Protein AF-A0A7S1J2C2-F1 (afdb_monomer)

Secondary structure (DSSP, 8-state):
-GGGGG-HHHHHHH---BTTB---EEEEEEETTEEEEEETTTTEEEEEEPPP-PPPP----EESSSSSPPPGGGHHHHHHHHHHHHHH-TTEEEEEPTT---TT-SEEEEEEEEPP-TT--TT------EEEEEEETTTTEEEEEEE----

Mean predicted aligned error: 10.18 Å

Sequence (151 aa):
GEWVNVHPEFTRLFGAVSSKNNIQFAEVWSASNYKQLRLIGRGHDIHHWQPDTRTPPVLYTRSLFGSIIPRDGEKWIQSHLEPYMKKFFSGVELFLPDGVDFTGSPAAILHGQMQNSKNAPANAIPSSKMLEVVVFRQPPAVHAFNVVEYG

Nearest PDB structures (foldseek):
  8a61-assembly1_Q  TM=4.565E-01  e=8.502E-01  Saccharomyces cerevisiae
  7ff7-assembly1_B  TM=2.977E-01  e=1.488E+00  Escherichia coli
  8qc8-assembly2_D  TM=5.714E-01  e=9.978E+00  Paenarthrobacter ureafaciens

Structure (mmCIF, N/CA/C/O backbone):
data_AF-A0A7S1J2C2-F1
#
_entry.id   AF-A0A7S1J2C2-F1
#
loop_
_atom_site.group_PDB
_atom_site.id
_atom_site.type_symbol
_atom_site.label_atom_id
_atom_site.label_alt_id
_atom_site.label_comp_id
_atom_site.label_asym_id
_atom_site.label_entity_id
_atom_site.label_seq_id
_atom_site.pdbx_PDB_ins_code
_atom_site.Cartn_x
_atom_site.Cartn_y
_atom_site.Cartn_z
_atom_site.occupancy
_atom_site.B_iso_or_equiv
_atom_site.auth_seq_id
_atom_site.auth_comp_id
_atom_site.auth_asym_id
_atom_site.auth_atom_id
_atom_site.pdbx_PDB_model_num
ATOM 1 N N . GLY A 1 1 ? 22.431 2.189 -23.776 1.00 72.75 1 GLY A N 1
ATOM 2 C CA . GLY A 1 1 ? 23.851 2.108 -23.369 1.00 72.75 1 GLY A CA 1
ATOM 3 C C . GLY A 1 1 ? 24.058 0.866 -22.527 1.00 72.75 1 GLY A C 1
ATOM 4 O O . GLY A 1 1 ? 23.063 0.243 -22.188 1.00 72.75 1 GLY A O 1
ATOM 5 N N . GLU A 1 2 ? 25.296 0.509 -22.180 1.00 83.44 2 GLU A N 1
ATOM 6 C CA . GLU A 1 2 ? 25.617 -0.759 -21.486 1.00 83.44 2 GLU A CA 1
ATOM 7 C C . GLU A 1 2 ? 24.960 -0.925 -20.105 1.00 83.44 2 GLU A C 1
ATOM 9 O O . GLU A 1 2 ? 24.866 -2.041 -19.611 1.00 83.44 2 GLU A O 1
ATOM 14 N N . TRP A 1 3 ? 24.428 0.147 -19.507 1.00 83.44 3 TRP A N 1
ATOM 15 C CA . TRP A 1 3 ? 23.674 0.084 -18.250 1.00 83.44 3 TRP A CA 1
ATOM 16 C C . TRP A 1 3 ? 22.503 -0.910 -18.292 1.00 83.44 3 TRP A C 1
ATOM 18 O O . TRP A 1 3 ? 22.206 -1.518 -17.274 1.00 83.44 3 TRP A O 1
ATOM 28 N N . VAL A 1 4 ? 21.876 -1.146 -19.454 1.00 85.62 4 VAL A N 1
ATOM 29 C CA . VAL A 1 4 ? 20.787 -2.138 -19.580 1.00 85.62 4 VAL A CA 1
ATOM 30 C C . VAL A 1 4 ? 21.264 -3.574 -19.342 1.00 85.62 4 VAL A C 1
ATOM 32 O O . VAL A 1 4 ? 20.452 -4.460 -19.106 1.00 85.62 4 VAL A O 1
ATOM 35 N N . ASN A 1 5 ? 22.577 -3.823 -19.372 1.00 89.69 5 ASN A N 1
ATOM 36 C CA . ASN A 1 5 ? 23.134 -5.156 -19.166 1.00 89.69 5 ASN A CA 1
ATOM 37 C C . ASN A 1 5 ? 23.009 -5.644 -17.719 1.00 89.69 5 ASN A C 1
ATOM 39 O O . ASN A 1 5 ? 23.114 -6.845 -17.486 1.00 89.69 5 ASN A O 1
ATOM 43 N N . VAL A 1 6 ? 22.755 -4.745 -16.759 1.00 89.94 6 VAL A N 1
ATOM 44 C CA . VAL A 1 6 ? 22.481 -5.130 -15.363 1.00 89.94 6 VAL A CA 1
ATOM 45 C C . VAL A 1 6 ? 21.075 -5.716 -15.183 1.00 89.94 6 VAL A C 1
ATOM 47 O O . VAL A 1 6 ? 20.781 -6.270 -14.130 1.00 89.94 6 VAL A O 1
ATOM 50 N N . HIS A 1 7 ? 20.224 -5.615 -16.211 1.00 88.06 7 HIS A N 1
ATOM 51 C CA . HIS A 1 7 ? 18.856 -6.122 -16.240 1.00 88.06 7 HIS A CA 1
ATOM 52 C C . HIS A 1 7 ? 18.815 -7.481 -16.968 1.00 88.06 7 HIS A C 1
ATOM 54 O O . HIS A 1 7 ? 18.830 -7.521 -18.207 1.00 88.06 7 HIS A O 1
ATOM 60 N N . PRO A 1 8 ? 18.800 -8.621 -16.250 1.00 90.62 8 PRO A N 1
ATOM 61 C CA . PRO A 1 8 ? 18.865 -9.950 -16.866 1.00 90.62 8 PRO A CA 1
ATOM 62 C C . PRO A 1 8 ? 17.680 -10.229 -17.801 1.00 90.62 8 PRO A C 1
ATOM 64 O O . PRO A 1 8 ? 17.827 -10.887 -18.828 1.00 90.62 8 PRO A O 1
ATOM 67 N N . GLU A 1 9 ? 16.505 -9.687 -17.495 1.00 89.44 9 GLU A N 1
ATOM 68 C CA . GLU A 1 9 ? 15.316 -9.752 -18.340 1.00 89.44 9 GLU A CA 1
ATOM 69 C C . GLU A 1 9 ? 15.519 -9.066 -19.694 1.00 89.44 9 GLU A C 1
ATOM 71 O O . GLU A 1 9 ? 15.109 -9.610 -20.723 1.00 89.44 9 GLU A O 1
ATOM 76 N N . PHE A 1 10 ? 16.202 -7.919 -19.710 1.00 90.69 10 PHE A N 1
ATOM 77 C CA . PHE A 1 10 ? 16.516 -7.201 -20.937 1.00 90.69 10 PHE A CA 1
ATOM 78 C C . PHE A 1 10 ? 17.513 -8.001 -21.775 1.00 90.69 10 PHE A C 1
ATOM 80 O O . PHE A 1 10 ? 17.270 -8.252 -22.956 1.00 90.69 10 PHE A O 1
ATOM 87 N N . THR A 1 11 ? 18.624 -8.435 -21.169 1.00 92.25 11 THR A N 1
ATOM 88 C CA . THR A 1 11 ? 19.687 -9.147 -21.898 1.00 92.25 11 THR A CA 1
ATOM 89 C C . THR A 1 11 ? 19.206 -10.487 -22.444 1.00 92.25 11 THR A C 1
ATOM 91 O O . THR A 1 11 ? 19.598 -10.867 -23.545 1.00 92.25 11 THR A O 1
ATOM 94 N N . ARG A 1 12 ? 18.291 -11.163 -21.740 1.00 91.75 12 ARG A N 1
ATOM 95 C CA . ARG A 1 12 ? 17.638 -12.386 -22.220 1.00 91.75 12 ARG A CA 1
ATOM 96 C C . ARG A 1 12 ? 16.798 -12.162 -23.481 1.00 91.75 12 ARG A C 1
ATOM 98 O O . ARG A 1 12 ? 16.763 -13.041 -24.334 1.00 91.75 12 ARG A O 1
ATOM 105 N N . LEU A 1 13 ? 16.103 -11.028 -23.593 1.00 90.00 13 LEU A N 1
ATOM 106 C CA . LEU A 1 13 ? 15.194 -10.746 -24.714 1.00 90.00 13 LEU A CA 1
ATOM 107 C C . LEU A 1 13 ? 15.899 -10.100 -25.910 1.00 90.00 13 LEU A C 1
ATOM 109 O O . LEU A 1 13 ? 15.607 -10.434 -27.056 1.00 90.00 13 LEU A O 1
ATOM 113 N N . PHE A 1 14 ? 16.821 -9.172 -25.654 1.00 89.56 14 PHE A N 1
ATOM 114 C CA . PHE A 1 14 ? 17.412 -8.322 -26.693 1.00 89.56 14 PHE A CA 1
ATOM 115 C C . PHE A 1 14 ? 18.916 -8.543 -26.897 1.00 89.56 14 PHE A C 1
ATOM 117 O O . PHE A 1 14 ? 19.494 -7.998 -27.841 1.00 89.56 14 PHE A O 1
ATOM 124 N N . GLY A 1 15 ? 19.544 -9.366 -26.055 1.00 90.31 15 GLY A N 1
ATOM 125 C CA . GLY A 1 15 ? 20.989 -9.555 -26.013 1.00 90.31 15 GLY A CA 1
ATOM 126 C C . GLY A 1 15 ? 21.699 -8.453 -25.226 1.00 90.31 15 GLY A C 1
ATOM 127 O O . GLY A 1 15 ? 21.171 -7.361 -25.014 1.00 90.31 15 GLY A O 1
ATOM 128 N N . ALA A 1 16 ? 22.924 -8.743 -24.791 1.00 91.62 16 ALA A N 1
ATOM 129 C CA . ALA A 1 16 ? 23.764 -7.749 -24.135 1.00 91.62 16 ALA A CA 1
ATOM 130 C C . ALA A 1 16 ? 24.168 -6.648 -25.126 1.00 91.62 16 ALA A C 1
ATOM 132 O O . ALA A 1 16 ? 24.612 -6.927 -26.247 1.00 91.62 16 ALA A O 1
ATOM 133 N N . VAL A 1 17 ? 24.028 -5.397 -24.696 1.00 90.69 17 VAL A N 1
ATOM 134 C CA . VAL A 1 17 ? 24.520 -4.233 -25.430 1.00 90.69 17 VAL A CA 1
ATOM 135 C C . VAL A 1 17 ? 26.038 -4.187 -25.308 1.00 90.69 17 VAL A C 1
ATOM 137 O O . VAL A 1 17 ? 26.581 -4.297 -24.214 1.00 90.69 17 VAL A O 1
ATOM 140 N N . SER A 1 18 ? 26.726 -4.033 -26.431 1.00 89.75 18 SER A N 1
ATOM 141 C CA . SER A 1 18 ? 28.185 -3.907 -26.492 1.00 89.75 18 SER A CA 1
ATOM 142 C C . SER A 1 18 ? 28.579 -3.054 -27.690 1.00 89.75 18 SER A C 1
ATOM 144 O O . SER A 1 18 ? 27.752 -2.789 -28.560 1.00 89.75 18 SER A O 1
ATOM 146 N N . SER A 1 19 ? 29.864 -2.721 -27.817 1.00 86.25 19 SER A N 1
ATOM 147 C CA . SER A 1 19 ? 30.397 -2.028 -29.000 1.00 86.25 19 SER A CA 1
ATOM 148 C C . SER A 1 19 ? 30.040 -2.696 -30.339 1.00 86.25 19 SER A C 1
ATOM 150 O O . SER A 1 19 ? 29.961 -2.012 -31.357 1.00 86.25 19 SER A O 1
ATOM 152 N N . LYS A 1 20 ? 29.788 -4.014 -30.343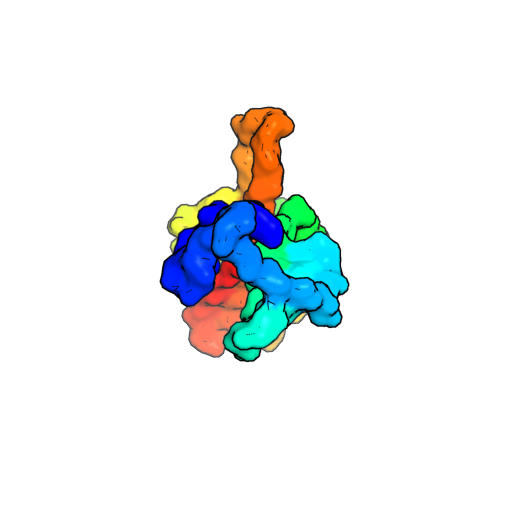 1.00 85.88 20 LYS A N 1
ATOM 153 C CA . LYS A 1 20 ? 29.398 -4.801 -31.526 1.00 85.88 20 LYS A CA 1
ATOM 154 C C . LYS A 1 20 ? 27.890 -5.036 -31.654 1.00 85.88 20 LYS A C 1
ATOM 156 O O . LYS A 1 20 ? 27.434 -5.415 -32.727 1.00 85.88 20 LYS A O 1
ATOM 161 N N . ASN A 1 21 ? 27.122 -4.837 -30.584 1.00 84.00 21 ASN A N 1
ATOM 162 C CA . ASN A 1 21 ? 25.674 -5.037 -30.555 1.00 84.00 21 ASN A CA 1
ATOM 163 C C . ASN A 1 21 ? 25.010 -3.824 -29.903 1.00 84.00 21 ASN A C 1
ATOM 165 O O . ASN A 1 21 ? 24.827 -3.779 -28.687 1.00 84.00 21 ASN A O 1
ATOM 169 N N . ASN A 1 22 ? 24.679 -2.827 -30.720 1.00 86.62 22 ASN A N 1
ATOM 170 C CA . ASN A 1 22 ? 24.055 -1.595 -30.258 1.00 86.62 22 ASN A CA 1
ATOM 171 C C . ASN A 1 22 ? 22.548 -1.626 -30.505 1.00 86.62 22 ASN A C 1
ATOM 173 O O . ASN A 1 22 ? 22.083 -2.006 -31.578 1.00 86.62 22 ASN A O 1
ATOM 177 N N . ILE A 1 23 ? 21.788 -1.168 -29.514 1.00 87.81 23 ILE A N 1
ATOM 178 C CA . ILE A 1 23 ? 20.344 -0.975 -29.622 1.00 87.81 23 ILE A CA 1
ATOM 179 C C . ILE A 1 23 ? 20.078 0.525 -29.603 1.00 87.81 23 ILE A C 1
ATOM 181 O O . ILE A 1 23 ? 20.413 1.216 -28.637 1.00 87.81 23 ILE A O 1
ATOM 185 N N . GLN A 1 24 ? 19.490 1.022 -30.687 1.00 89.88 24 GLN A N 1
ATOM 186 C CA . GLN A 1 24 ? 19.026 2.400 -30.777 1.00 89.88 24 GLN A CA 1
ATOM 187 C C . GLN A 1 24 ? 17.693 2.548 -30.046 1.00 89.88 24 GLN A C 1
ATOM 189 O O . GLN A 1 24 ? 16.829 1.671 -30.112 1.00 89.88 24 GLN A O 1
ATOM 194 N N . PHE A 1 25 ? 17.520 3.673 -29.364 1.00 91.38 25 PHE A N 1
ATOM 195 C CA . PHE A 1 25 ? 16.293 3.984 -28.650 1.00 91.38 25 PHE A CA 1
ATOM 196 C C . PHE A 1 25 ? 15.962 5.472 -28.768 1.00 91.38 25 PHE A C 1
ATOM 198 O O . PHE A 1 25 ? 16.851 6.290 -29.000 1.00 91.38 25 PHE A O 1
ATOM 205 N N . ALA A 1 26 ? 14.690 5.806 -28.581 1.00 92.00 26 ALA A N 1
ATOM 206 C CA . ALA A 1 26 ? 14.225 7.170 -28.370 1.00 92.00 26 ALA A CA 1
ATOM 207 C C . ALA A 1 26 ? 13.534 7.261 -27.007 1.00 92.00 26 ALA A C 1
ATOM 209 O O . ALA A 1 26 ? 12.786 6.358 -26.632 1.00 92.00 26 ALA A O 1
ATOM 210 N N . GLU A 1 27 ? 13.784 8.335 -26.263 1.00 92.62 27 GLU A N 1
ATOM 211 C CA . GLU A 1 27 ? 12.998 8.635 -25.067 1.00 92.62 27 GLU A CA 1
ATOM 212 C C . GLU A 1 27 ? 11.614 9.125 -25.505 1.00 92.62 27 GLU A C 1
ATOM 214 O O . GLU A 1 27 ? 11.504 10.060 -26.295 1.00 92.62 27 GLU A O 1
ATOM 219 N N . VAL A 1 28 ? 10.567 8.441 -25.046 1.00 93.88 28 VAL A N 1
ATOM 220 C CA . VAL A 1 28 ? 9.169 8.783 -25.347 1.00 93.88 28 VAL A CA 1
ATOM 221 C C . VAL A 1 28 ? 8.605 9.672 -24.248 1.00 93.88 28 VAL A C 1
ATOM 223 O O . VAL A 1 28 ? 7.900 10.636 -24.529 1.00 93.88 28 VAL A O 1
ATOM 226 N N . TRP A 1 29 ? 8.931 9.344 -22.997 1.00 92.31 29 TRP A N 1
ATOM 227 C CA . TRP A 1 29 ? 8.486 10.074 -21.820 1.00 92.31 29 TRP A CA 1
ATOM 228 C C . TRP A 1 29 ? 9.470 9.869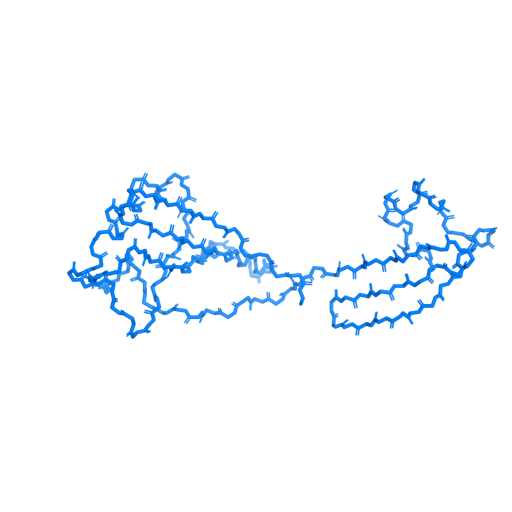 -20.666 1.00 92.31 29 TRP A C 1
ATOM 230 O O . TRP A 1 29 ? 10.010 8.776 -20.483 1.00 92.31 29 TRP A O 1
ATOM 240 N N . SER A 1 30 ? 9.682 10.910 -19.869 1.00 90.94 30 SER A N 1
ATOM 241 C CA . SER A 1 30 ? 10.392 10.854 -18.598 1.00 90.94 30 SER A CA 1
ATOM 242 C C . SER A 1 30 ? 9.650 11.611 -17.494 1.00 90.94 30 SER A C 1
ATOM 244 O O . SER A 1 30 ? 8.986 12.622 -17.725 1.00 90.94 30 SER A O 1
ATOM 246 N N . ALA A 1 31 ? 9.777 11.091 -16.276 1.00 85.81 31 ALA A N 1
ATOM 247 C CA . ALA A 1 31 ? 9.421 11.729 -15.014 1.00 85.81 31 ALA A CA 1
ATOM 248 C C . ALA A 1 31 ? 10.542 11.462 -13.991 1.00 85.81 31 ALA A C 1
ATOM 250 O O . ALA A 1 31 ? 11.518 10.780 -14.307 1.00 85.81 31 ALA A O 1
ATOM 251 N N . SER A 1 32 ? 10.418 11.979 -12.764 1.00 82.31 32 SER A N 1
ATOM 252 C CA . SER A 1 32 ? 11.485 11.928 -11.749 1.00 82.31 32 SER A CA 1
ATOM 253 C C . SER A 1 32 ? 12.033 10.517 -11.491 1.00 82.31 32 SER A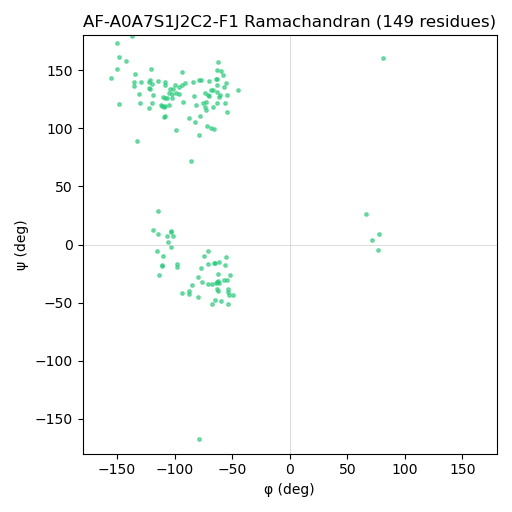 C 1
ATOM 255 O O . SER A 1 32 ? 13.246 10.349 -11.447 1.00 82.31 32 SER A O 1
ATOM 257 N N . ASN A 1 33 ? 11.154 9.511 -11.394 1.00 84.25 33 ASN A N 1
ATOM 258 C CA . ASN A 1 33 ? 11.512 8.108 -11.133 1.00 84.25 33 ASN A CA 1
ATOM 259 C C . ASN A 1 33 ? 11.087 7.156 -12.268 1.00 84.25 33 ASN A C 1
ATOM 261 O O . ASN A 1 33 ? 11.115 5.940 -12.102 1.00 84.25 33 ASN A O 1
ATOM 265 N N . TYR A 1 34 ? 10.690 7.681 -13.429 1.00 88.38 34 TYR A N 1
ATOM 266 C CA . TYR A 1 34 ? 10.158 6.877 -14.531 1.00 88.38 34 TYR A CA 1
ATOM 267 C C . TYR A 1 34 ? 10.750 7.281 -15.873 1.00 88.38 34 TYR A C 1
ATOM 269 O O . TYR A 1 34 ? 10.891 8.466 -16.177 1.00 88.38 34 TYR A O 1
ATOM 277 N N . LYS A 1 35 ? 11.048 6.286 -16.711 1.00 90.38 35 LYS A N 1
ATOM 278 C CA . LYS A 1 35 ? 11.401 6.487 -18.116 1.00 90.38 35 LYS A CA 1
ATOM 279 C C . LYS A 1 35 ? 10.684 5.492 -19.014 1.00 90.38 35 LYS A C 1
ATOM 281 O O . LYS A 1 35 ? 10.693 4.288 -18.752 1.00 90.38 35 LYS A O 1
ATOM 286 N N . GLN A 1 36 ? 10.167 6.002 -20.123 1.00 93.88 36 GLN A N 1
ATOM 287 C CA . GLN A 1 36 ? 9.683 5.228 -21.253 1.00 93.88 36 GLN A CA 1
ATOM 288 C C . GLN A 1 36 ? 10.640 5.386 -22.434 1.00 93.88 36 GLN A C 1
ATOM 290 O O . GLN A 1 36 ? 10.836 6.490 -22.948 1.00 93.88 36 GLN A O 1
ATOM 295 N N . LEU A 1 37 ? 11.218 4.277 -22.891 1.00 92.50 37 LEU A N 1
ATOM 296 C CA . LEU A 1 37 ? 12.144 4.246 -24.022 1.00 92.50 37 LEU A CA 1
ATOM 297 C C . LEU A 1 37 ? 11.577 3.367 -25.137 1.00 92.50 37 LEU A C 1
ATOM 299 O O . LEU A 1 37 ? 11.258 2.209 -24.895 1.00 9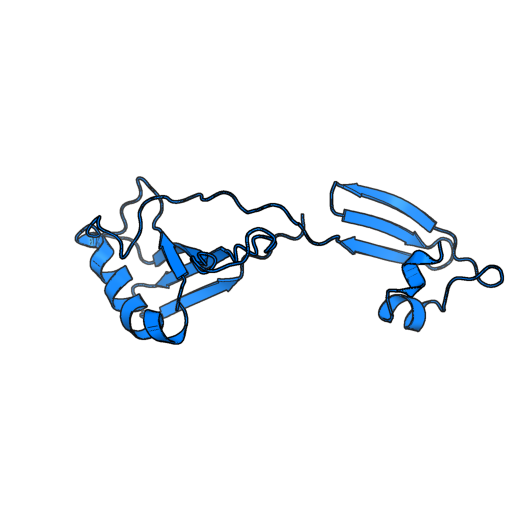2.50 37 LEU A O 1
ATOM 303 N N . ARG A 1 38 ? 11.513 3.870 -26.369 1.00 93.81 38 ARG A N 1
ATOM 304 C CA . ARG A 1 38 ? 11.145 3.078 -27.548 1.00 93.81 38 ARG A CA 1
ATOM 305 C C . ARG A 1 38 ? 12.382 2.516 -28.220 1.00 93.81 38 ARG A C 1
ATOM 307 O O . ARG A 1 38 ? 13.241 3.282 -28.651 1.00 93.81 38 ARG A O 1
ATOM 314 N N . LEU A 1 39 ? 12.454 1.196 -28.369 1.00 92.88 39 LEU A N 1
ATOM 315 C CA . LEU A 1 39 ? 13.518 0.530 -29.114 1.00 92.88 39 LEU A CA 1
ATOM 316 C C . LEU A 1 39 ? 13.269 0.647 -30.623 1.00 92.88 39 LEU A C 1
ATOM 318 O O . LEU A 1 39 ? 12.353 0.030 -31.181 1.00 92.88 39 LEU A O 1
ATOM 322 N N . ILE A 1 40 ? 14.106 1.432 -31.299 1.00 90.81 40 ILE A N 1
ATOM 323 C CA . ILE A 1 40 ? 13.957 1.722 -32.727 1.00 90.81 40 ILE A CA 1
ATOM 324 C C . ILE A 1 40 ? 14.221 0.456 -33.545 1.00 90.81 40 ILE A C 1
ATOM 326 O O . ILE A 1 40 ? 15.179 -0.276 -33.305 1.00 90.81 40 ILE A O 1
ATOM 330 N N . GLY A 1 41 ? 13.331 0.173 -34.499 1.00 89.50 41 GLY A N 1
ATOM 331 C CA . GLY A 1 41 ? 13.417 -1.016 -35.353 1.00 89.50 41 GLY A CA 1
ATOM 332 C C . GLY A 1 41 ? 13.113 -2.340 -34.642 1.00 89.50 41 GLY A C 1
ATOM 333 O O . GLY A 1 41 ? 13.223 -3.393 -35.263 1.00 89.50 41 GLY A O 1
ATOM 334 N N . ARG A 1 42 ? 12.729 -2.313 -33.357 1.00 86.00 42 ARG A N 1
ATOM 335 C CA . ARG A 1 42 ? 12.356 -3.513 -32.589 1.00 86.00 42 ARG A CA 1
ATOM 336 C C . ARG A 1 42 ? 10.873 -3.570 -32.244 1.00 86.00 42 ARG A C 1
ATOM 338 O O . ARG A 1 42 ? 10.403 -4.649 -31.914 1.00 86.00 42 ARG A O 1
ATOM 345 N N . GLY A 1 43 ? 10.145 -2.453 -32.298 1.00 88.44 43 GLY A N 1
ATOM 346 C CA . GLY A 1 43 ? 8.711 -2.420 -31.979 1.00 88.44 43 GLY A CA 1
ATOM 347 C C . GLY A 1 43 ? 8.396 -2.719 -30.509 1.00 88.44 43 GLY A C 1
ATOM 348 O O . GLY A 1 43 ? 7.318 -3.218 -30.212 1.00 88.44 43 GLY A O 1
ATOM 349 N N . HIS A 1 44 ? 9.344 -2.454 -29.605 1.00 90.88 44 HIS A N 1
ATOM 350 C CA . HIS A 1 44 ? 9.190 -2.651 -28.165 1.00 90.88 44 HIS A CA 1
ATOM 351 C C . HIS A 1 44 ? 9.399 -1.327 -27.435 1.00 90.88 44 HIS A C 1
ATOM 353 O O . HIS A 1 44 ? 10.317 -0.576 -27.774 1.00 90.88 44 HIS A O 1
ATOM 359 N N . ASP A 1 45 ? 8.600 -1.099 -26.397 1.00 93.12 45 ASP A N 1
ATOM 360 C CA . ASP A 1 45 ? 8.786 -0.006 -25.450 1.00 93.12 45 ASP A CA 1
ATOM 361 C C . ASP A 1 45 ? 9.260 -0.580 -24.105 1.00 93.12 45 ASP A C 1
ATOM 363 O O . ASP A 1 45 ? 8.812 -1.638 -23.662 1.00 93.12 45 ASP A O 1
ATOM 367 N N . ILE A 1 46 ? 10.195 0.114 -23.461 1.00 90.56 46 ILE A N 1
ATOM 368 C CA . ILE A 1 46 ? 10.765 -0.231 -22.159 1.00 90.56 46 ILE A CA 1
ATOM 369 C C . ILE A 1 46 ? 10.279 0.779 -21.150 1.00 90.56 46 ILE A C 1
ATOM 371 O O . ILE A 1 46 ? 10.444 1.983 -21.334 1.00 90.56 46 ILE A O 1
ATOM 375 N N . HIS A 1 47 ? 9.711 0.258 -20.075 1.00 91.44 47 HIS A N 1
ATOM 376 C CA . HIS A 1 47 ? 9.231 1.029 -18.947 1.00 91.44 47 HIS A CA 1
ATOM 377 C C . HIS A 1 47 ? 10.185 0.756 -17.791 1.00 91.44 47 HIS A C 1
ATOM 379 O O . HIS A 1 47 ? 10.233 -0.357 -17.272 1.00 91.44 47 HIS A O 1
ATOM 385 N N . HIS A 1 48 ? 10.980 1.757 -17.431 1.00 84.94 48 HIS A N 1
ATOM 386 C CA . HIS A 1 48 ? 11.942 1.662 -16.345 1.00 84.94 48 HIS A CA 1
ATOM 387 C C . HIS A 1 48 ? 11.499 2.553 -15.190 1.00 84.94 48 HIS A C 1
ATOM 389 O O . HIS A 1 48 ? 11.382 3.768 -15.350 1.00 84.94 48 HIS A O 1
ATOM 395 N N . TRP A 1 49 ? 11.282 1.928 -14.038 1.00 86.75 49 TRP A N 1
ATOM 396 C CA . TRP A 1 49 ? 10.958 2.590 -12.783 1.00 86.75 49 TRP A CA 1
ATOM 397 C C . TRP A 1 49 ? 12.172 2.526 -11.868 1.00 86.75 49 TRP A C 1
ATOM 399 O O . TRP A 1 49 ? 12.710 1.447 -11.613 1.00 86.75 49 TRP A O 1
ATOM 409 N N . GLN A 1 50 ? 12.608 3.679 -11.382 1.00 81.06 50 GLN A N 1
ATOM 410 C CA . GLN A 1 50 ? 13.572 3.748 -10.297 1.00 81.06 50 GLN A CA 1
ATOM 411 C C . GLN A 1 50 ? 12.818 3.617 -8.971 1.00 81.06 50 GLN A C 1
ATOM 413 O O . GLN A 1 50 ? 11.734 4.184 -8.844 1.00 81.06 50 GLN A O 1
ATOM 418 N N . PRO A 1 51 ? 13.356 2.876 -7.986 1.00 73.75 51 PRO A N 1
ATOM 419 C CA . PRO A 1 51 ? 12.752 2.822 -6.664 1.00 73.75 51 PRO A CA 1
ATOM 420 C C . PRO A 1 51 ? 12.580 4.230 -6.098 1.00 73.75 51 PRO A C 1
ATOM 422 O O . PRO A 1 51 ? 13.542 5.003 -6.063 1.00 73.75 51 PRO A O 1
ATOM 425 N N . ASP A 1 52 ? 11.372 4.550 -5.640 1.00 71.56 52 ASP A N 1
ATOM 426 C CA . ASP A 1 52 ? 11.154 5.791 -4.920 1.00 71.56 52 ASP A CA 1
ATOM 427 C C . ASP A 1 52 ? 11.837 5.708 -3.551 1.00 71.56 52 ASP A C 1
ATOM 429 O O . ASP A 1 52 ? 11.665 4.747 -2.799 1.00 71.56 52 ASP A O 1
ATOM 433 N N . THR A 1 53 ? 12.659 6.707 -3.251 1.00 70.69 53 THR A N 1
ATOM 434 C CA . THR A 1 53 ? 13.393 6.810 -1.982 1.00 70.69 53 THR A CA 1
ATOM 435 C C . THR A 1 53 ? 12.771 7.830 -1.035 1.00 70.69 53 THR A C 1
ATOM 437 O O . THR A 1 53 ? 13.250 7.995 0.089 1.00 70.69 53 THR A O 1
ATOM 440 N N . ARG A 1 54 ? 11.706 8.521 -1.464 1.00 72.31 54 ARG A N 1
ATOM 441 C CA . ARG A 1 54 ? 10.958 9.438 -0.607 1.00 72.31 54 ARG A CA 1
ATOM 442 C C . ARG A 1 54 ? 10.316 8.664 0.540 1.00 72.31 54 ARG A C 1
ATOM 444 O O . ARG A 1 54 ? 9.839 7.544 0.389 1.00 72.31 54 ARG A O 1
ATOM 451 N N . THR A 1 55 ? 10.299 9.288 1.711 1.00 69.50 55 THR A N 1
ATOM 452 C CA . THR A 1 55 ? 9.504 8.821 2.848 1.00 69.50 55 THR A CA 1
ATOM 453 C C . THR A 1 55 ? 8.072 9.318 2.640 1.00 69.50 55 THR A C 1
ATOM 455 O O . THR A 1 55 ? 7.894 10.538 2.562 1.00 69.50 55 THR A O 1
ATOM 458 N N . PRO A 1 56 ? 7.060 8.433 2.549 1.00 69.06 56 PRO A N 1
ATOM 459 C CA . PRO A 1 56 ? 5.672 8.868 2.462 1.00 69.06 56 PRO A CA 1
ATOM 460 C C . PRO A 1 56 ? 5.323 9.783 3.645 1.00 69.06 56 PRO A C 1
ATOM 462 O O . PRO A 1 56 ? 5.752 9.505 4.773 1.00 69.06 56 PRO A O 1
ATOM 465 N N . PRO A 1 57 ? 4.573 10.878 3.431 1.00 70.31 57 PRO A N 1
ATOM 466 C CA . PRO A 1 57 ? 4.187 11.757 4.523 1.00 70.31 57 PRO A CA 1
ATOM 467 C C . PRO A 1 57 ? 3.290 11.008 5.513 1.00 70.31 57 PRO A C 1
ATOM 469 O O . PRO A 1 57 ? 2.420 10.226 5.127 1.00 70.31 57 PRO A O 1
ATOM 472 N N . VAL A 1 58 ? 3.467 11.280 6.807 1.00 68.56 58 VAL A N 1
ATOM 473 C CA . VAL A 1 58 ? 2.548 10.786 7.838 1.00 68.56 58 VAL A CA 1
ATOM 474 C C . VAL A 1 58 ? 1.245 11.566 7.708 1.00 68.56 58 VAL A C 1
ATOM 476 O O . VAL A 1 58 ? 1.167 12.728 8.096 1.00 68.56 58 VAL A O 1
ATOM 479 N N . LEU A 1 59 ? 0.235 10.939 7.107 1.00 71.12 59 LEU A N 1
ATOM 480 C CA . LEU A 1 59 ? -1.047 11.596 6.843 1.00 71.12 59 LEU A CA 1
ATOM 481 C C . LEU A 1 59 ? -1.947 11.657 8.082 1.00 71.12 59 LEU A C 1
ATOM 483 O O . LEU A 1 59 ? -2.768 12.564 8.185 1.00 71.12 59 LEU A O 1
ATOM 487 N N . TYR A 1 60 ? -1.808 10.705 9.008 1.00 81.50 60 TYR A N 1
ATOM 488 C CA . TYR A 1 60 ? -2.685 10.548 10.169 1.00 81.50 60 TYR A CA 1
ATOM 489 C C . TYR A 1 60 ? -1.884 10.618 11.463 1.00 81.50 60 TYR A C 1
ATOM 491 O O . TYR A 1 60 ? -0.842 9.979 11.578 1.00 81.50 60 TYR A O 1
ATOM 499 N N . THR A 1 61 ? -2.385 11.370 12.445 1.00 77.75 61 THR A N 1
ATOM 500 C CA . THR A 1 61 ? -1.679 11.581 13.721 1.00 77.75 61 THR A CA 1
ATOM 501 C C . THR A 1 61 ? -2.355 10.906 14.914 1.00 77.75 61 THR A C 1
ATOM 503 O O . THR A 1 61 ? -1.710 10.668 15.939 1.00 77.75 61 THR A O 1
ATOM 506 N N . ARG A 1 62 ? -3.635 10.524 14.793 1.00 84.94 62 ARG A N 1
ATOM 507 C CA . ARG A 1 62 ? -4.381 9.849 15.863 1.00 84.94 62 ARG A CA 1
ATOM 508 C C . ARG A 1 62 ? -4.028 8.366 15.951 1.00 84.94 62 ARG A C 1
ATOM 510 O O . ARG A 1 62 ? -4.630 7.534 15.276 1.00 84.94 62 ARG A O 1
ATOM 517 N N . SER A 1 63 ? -3.072 8.039 16.817 1.00 85.81 63 SER A N 1
ATOM 518 C CA . SER A 1 63 ? -2.697 6.654 17.129 1.00 85.81 63 SER A CA 1
ATOM 519 C C . SER A 1 63 ? -3.885 5.879 17.712 1.00 85.81 63 SER A C 1
ATOM 521 O O . SER A 1 63 ? -4.521 6.336 18.661 1.00 85.81 63 SER A O 1
ATOM 523 N N . LEU A 1 64 ? -4.180 4.702 17.152 1.00 83.69 64 LEU A N 1
ATOM 524 C CA . LEU A 1 64 ? -5.283 3.837 17.585 1.00 83.69 64 LEU A CA 1
ATOM 525 C C . LEU A 1 64 ? -5.004 3.177 18.943 1.00 83.69 64 LEU A C 1
ATOM 527 O O . LEU A 1 64 ? -5.931 2.930 19.708 1.00 83.69 64 LEU A O 1
ATOM 531 N N . PHE A 1 65 ? -3.740 2.854 19.225 1.00 79.62 65 PHE A N 1
ATOM 532 C CA . PHE A 1 65 ? -3.305 2.164 20.450 1.00 79.62 65 PHE A CA 1
ATOM 533 C C . PHE A 1 65 ? -2.415 3.043 21.342 1.00 79.62 65 PHE A C 1
ATOM 535 O O . PHE A 1 65 ? -1.804 2.550 22.290 1.00 79.62 65 PHE A O 1
ATOM 542 N N . GLY A 1 66 ? -2.306 4.332 21.019 1.00 74.94 66 GLY A N 1
ATOM 543 C CA . GLY A 1 66 ? -1.540 5.299 21.794 1.00 74.94 66 GLY A CA 1
ATOM 544 C C . GLY A 1 66 ? -2.281 5.790 23.038 1.00 74.94 66 GLY A C 1
ATOM 545 O O . GLY A 1 66 ? -3.316 5.266 23.440 1.00 74.94 66 GLY A O 1
ATOM 546 N N . SER A 1 67 ? -1.758 6.857 23.642 1.00 63.69 67 SER A N 1
ATOM 547 C CA . SER A 1 67 ? -2.320 7.460 24.860 1.00 63.69 67 SER A CA 1
ATOM 548 C C . SER A 1 67 ? -3.717 8.066 24.671 1.00 63.69 67 SER A C 1
ATOM 550 O O . SER A 1 67 ? -4.399 8.357 25.652 1.00 63.69 67 SER A O 1
ATOM 552 N N . ILE A 1 68 ? -4.137 8.291 23.424 1.00 64.75 68 ILE A N 1
ATOM 553 C CA . ILE A 1 68 ? -5.467 8.801 23.096 1.00 64.75 68 ILE A CA 1
ATOM 554 C C . ILE A 1 68 ? -6.401 7.599 22.977 1.00 64.75 68 ILE A C 1
ATOM 556 O O . ILE A 1 68 ? -6.317 6.823 22.030 1.00 64.75 68 ILE A O 1
ATOM 560 N N . ILE A 1 69 ? -7.291 7.455 23.957 1.00 67.00 69 ILE A N 1
ATOM 561 C CA . ILE A 1 69 ? -8.313 6.407 23.974 1.00 67.00 69 ILE A CA 1
ATOM 562 C C . ILE A 1 69 ? -9.220 6.601 22.744 1.00 67.00 69 ILE A C 1
ATOM 564 O O . ILE A 1 69 ? -9.737 7.710 22.561 1.00 67.00 69 ILE A O 1
ATOM 568 N N . PRO A 1 70 ? -9.436 5.571 21.903 1.00 72.00 70 PRO A N 1
ATOM 569 C CA . PRO A 1 70 ? -10.368 5.687 20.792 1.00 72.00 70 PRO A CA 1
ATOM 570 C C . PRO A 1 70 ? -11.770 6.006 21.285 1.00 72.00 70 PRO A C 1
ATOM 572 O O . PRO A 1 70 ? -12.190 5.605 22.376 1.00 72.00 70 PRO A O 1
ATOM 575 N N . ARG A 1 71 ? -12.510 6.729 20.451 1.00 83.56 71 ARG A N 1
ATOM 576 C CA . ARG A 1 71 ? -13.886 7.121 20.760 1.00 83.56 71 ARG A CA 1
ATOM 577 C C . ARG A 1 71 ? -14.751 5.868 20.899 1.00 83.56 71 ARG A C 1
ATOM 579 O O . ARG A 1 71 ? -14.448 4.825 20.320 1.00 83.56 71 ARG A O 1
ATOM 586 N N . ASP A 1 72 ? -15.867 5.959 21.619 1.00 81.94 72 ASP A N 1
ATOM 587 C CA . ASP A 1 72 ? -16.749 4.801 21.837 1.00 81.94 72 ASP A CA 1
ATOM 588 C C . ASP A 1 72 ? -17.185 4.122 20.526 1.00 81.94 72 ASP A C 1
ATOM 590 O O . ASP A 1 72 ? -17.193 2.894 20.435 1.00 81.94 72 ASP A O 1
ATOM 594 N N . GLY A 1 73 ? -17.445 4.911 19.480 1.00 84.88 73 GLY A N 1
ATOM 595 C CA . GLY A 1 73 ? -17.779 4.426 18.139 1.00 84.88 73 GLY A CA 1
ATOM 596 C C . GLY A 1 73 ? -16.636 3.779 17.350 1.00 84.88 73 GLY A C 1
ATOM 597 O O . GLY A 1 73 ? -16.877 3.253 16.268 1.00 84.88 73 GLY A O 1
ATOM 598 N N . GLU A 1 74 ? -15.411 3.792 17.873 1.00 88.62 74 GLU A N 1
ATOM 599 C CA . GLU A 1 74 ? -14.194 3.267 17.238 1.00 88.62 74 GLU A CA 1
ATOM 600 C C . GLU A 1 74 ? -13.678 1.994 17.924 1.00 88.62 74 GLU A C 1
ATOM 602 O O . GLU A 1 74 ? -12.821 1.303 17.377 1.00 88.62 74 GLU A O 1
ATOM 607 N N . LYS A 1 75 ? -14.219 1.627 19.094 1.00 89.88 75 LYS A N 1
ATOM 608 C CA . LYS A 1 75 ? -13.791 0.440 19.862 1.00 89.88 75 LYS A CA 1
ATOM 609 C C . LYS A 1 75 ? -13.881 -0.863 19.070 1.00 89.88 75 LYS A C 1
ATOM 611 O O . LYS A 1 75 ? -13.091 -1.779 19.287 1.00 89.88 75 LYS A O 1
ATOM 616 N N . TRP A 1 76 ? -14.826 -0.945 18.132 1.00 92.75 76 TRP A N 1
ATOM 617 C CA . TRP A 1 76 ? -14.952 -2.104 17.251 1.00 92.75 76 TRP A CA 1
ATOM 618 C C . TRP A 1 76 ? -13.719 -2.276 16.351 1.00 92.75 76 TRP A C 1
ATOM 620 O O . TRP A 1 76 ? -13.331 -3.402 16.069 1.00 92.75 76 TRP A O 1
ATOM 630 N N . ILE A 1 77 ? -13.060 -1.186 15.948 1.00 93.81 77 ILE A N 1
ATOM 631 C CA . ILE A 1 77 ? -11.856 -1.225 15.110 1.00 93.81 77 ILE A CA 1
ATOM 632 C C . ILE A 1 77 ? -10.721 -1.896 15.886 1.00 93.81 77 ILE A C 1
ATOM 634 O O . ILE A 1 77 ? -10.080 -2.820 15.384 1.00 93.81 77 ILE A O 1
ATOM 638 N N . GLN A 1 78 ? -10.514 -1.473 17.138 1.00 90.81 78 GLN A N 1
ATOM 639 C CA . GLN A 1 78 ? -9.524 -2.084 18.026 1.00 90.81 78 GLN A CA 1
ATOM 640 C C . GLN A 1 78 ? -9.807 -3.566 18.253 1.00 90.81 78 GLN A C 1
ATOM 642 O O . GLN A 1 78 ? -8.903 -4.376 18.073 1.00 90.81 78 GLN A O 1
ATOM 647 N N . SER A 1 79 ? -11.049 -3.930 18.590 1.00 91.50 79 SER A N 1
ATOM 648 C CA . SER A 1 79 ? -11.390 -5.323 18.897 1.00 91.50 79 SER A CA 1
ATOM 649 C C . SER A 1 79 ? -11.181 -6.267 17.710 1.00 91.50 79 SER A C 1
ATOM 651 O O . SER A 1 79 ? -10.827 -7.428 17.902 1.00 91.50 79 SER A O 1
ATOM 653 N N . HIS A 1 80 ? -11.353 -5.774 16.480 1.00 93.88 80 HIS A N 1
ATOM 654 C CA . HIS A 1 80 ? -11.094 -6.552 15.267 1.00 93.88 80 HIS A CA 1
ATOM 655 C C . HIS A 1 80 ? -9.597 -6.685 14.967 1.00 93.88 80 HIS A C 1
ATOM 657 O O . HIS A 1 80 ? -9.176 -7.701 14.421 1.00 93.88 80 HIS A O 1
ATOM 663 N N . LEU A 1 81 ? -8.783 -5.683 15.312 1.00 92.56 81 LEU A N 1
ATOM 664 C CA . LEU A 1 81 ? -7.341 -5.681 15.046 1.00 92.56 81 LEU A CA 1
ATOM 665 C C . LEU A 1 81 ? -6.521 -6.405 16.115 1.00 92.56 81 LEU A C 1
ATOM 667 O O . LEU A 1 81 ? -5.516 -7.037 15.785 1.00 92.56 81 LEU A O 1
ATOM 671 N N . GLU A 1 82 ? -6.937 -6.333 17.379 1.00 90.44 82 GLU A N 1
ATOM 672 C CA . GLU A 1 82 ? -6.202 -6.840 18.543 1.00 90.44 82 GLU A CA 1
ATOM 673 C C . GLU A 1 82 ? -5.685 -8.288 18.384 1.00 90.44 82 GLU A C 1
ATOM 675 O O . GLU A 1 82 ? -4.496 -8.513 18.643 1.00 90.44 82 GLU A O 1
ATOM 680 N N . PRO A 1 83 ? -6.464 -9.257 17.849 1.00 92.38 83 PRO A N 1
ATOM 681 C CA . PRO A 1 83 ? -5.985 -10.630 17.645 1.00 92.38 83 PRO A CA 1
ATOM 682 C C . PRO A 1 83 ? -4.799 -10.742 16.675 1.00 92.38 83 PRO A C 1
ATOM 684 O O . PRO A 1 83 ? -4.012 -11.691 16.739 1.00 92.38 83 PRO A O 1
ATOM 687 N N . TYR A 1 84 ? -4.663 -9.782 15.761 1.00 89.94 84 TYR A N 1
ATOM 688 C CA . TYR A 1 84 ? -3.665 -9.781 14.696 1.00 89.94 84 TYR A CA 1
ATOM 689 C C . TYR A 1 84 ? -2.438 -8.937 15.039 1.00 89.94 84 TYR A C 1
ATOM 691 O O . TYR A 1 84 ? -1.374 -9.165 14.456 1.00 89.94 84 TYR A O 1
ATOM 699 N N . MET A 1 85 ? -2.547 -8.015 16.004 1.00 88.12 85 MET A N 1
ATOM 700 C CA . MET A 1 85 ? -1.506 -7.027 16.308 1.00 88.12 85 MET A CA 1
ATOM 701 C C . MET A 1 85 ? -0.143 -7.663 16.574 1.00 88.12 85 MET A C 1
ATOM 703 O O . MET A 1 85 ? 0.847 -7.324 15.930 1.00 88.12 85 MET A O 1
ATOM 707 N N . LYS A 1 86 ? -0.086 -8.655 17.470 1.00 86.69 86 LYS A N 1
ATOM 708 C CA . LYS A 1 86 ? 1.180 -9.306 17.840 1.00 86.69 86 LYS A CA 1
ATOM 709 C C . LYS A 1 86 ? 1.787 -10.128 16.699 1.00 86.69 86 LYS A C 1
ATOM 711 O O . LYS A 1 86 ? 3.008 -10.230 16.612 1.00 86.69 86 LYS A O 1
ATOM 716 N N . LYS A 1 87 ? 0.948 -10.747 15.861 1.00 88.50 87 LYS A N 1
ATOM 717 C CA . LYS A 1 87 ? 1.384 -11.701 14.831 1.00 88.50 87 LYS A CA 1
ATOM 718 C C . LYS A 1 87 ? 1.762 -11.022 13.517 1.00 88.50 87 LYS A C 1
ATOM 720 O O . LYS A 1 87 ? 2.749 -11.417 12.908 1.00 88.50 87 LYS A O 1
ATOM 725 N N . PHE A 1 88 ? 0.975 -10.041 13.080 1.00 86.69 88 PHE A N 1
ATOM 726 C CA . PHE A 1 88 ? 1.094 -9.438 11.750 1.00 86.69 88 PHE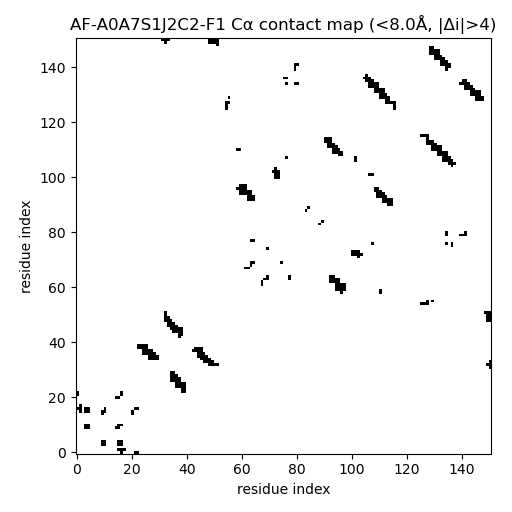 A CA 1
ATOM 727 C C . PHE A 1 88 ? 1.533 -7.972 11.782 1.00 86.69 88 PHE A C 1
ATOM 729 O O . PHE A 1 88 ? 2.172 -7.521 10.838 1.00 86.69 88 PHE A O 1
ATOM 736 N N . PHE A 1 89 ? 1.254 -7.248 12.868 1.00 86.75 89 PHE A N 1
ATOM 737 C CA . PHE A 1 89 ? 1.548 -5.815 12.999 1.00 86.75 89 PHE A CA 1
ATOM 738 C C . PHE A 1 89 ? 2.605 -5.528 14.077 1.00 86.75 89 PHE A C 1
ATOM 740 O O . PHE A 1 89 ? 2.610 -4.469 14.702 1.00 86.75 89 PHE A O 1
ATOM 747 N N . SER A 1 90 ? 3.520 -6.471 14.321 1.00 86.00 90 SER A N 1
ATOM 748 C CA . SER A 1 90 ? 4.595 -6.270 15.295 1.00 86.00 90 SER A CA 1
ATOM 749 C C . SER A 1 90 ? 5.507 -5.119 14.855 1.00 86.00 90 SER A C 1
ATOM 751 O O . SER A 1 90 ? 6.068 -5.150 13.760 1.00 86.00 90 SER A O 1
ATOM 753 N N . GLY A 1 91 ? 5.639 -4.093 15.700 1.00 81.81 91 GLY A N 1
ATOM 754 C CA . GLY A 1 91 ? 6.426 -2.892 15.394 1.00 81.81 91 GLY A CA 1
ATOM 755 C C . GLY A 1 91 ? 5.743 -1.897 14.447 1.00 81.81 91 GLY A C 1
ATOM 756 O O . GLY A 1 91 ? 6.389 -0.949 14.004 1.00 81.81 91 GLY A O 1
ATOM 757 N N . VAL A 1 92 ? 4.458 -2.097 14.142 1.00 86.56 92 VAL A N 1
ATOM 758 C CA . VAL A 1 92 ? 3.633 -1.152 13.382 1.00 86.56 92 VAL A CA 1
ATOM 759 C C . VAL A 1 92 ? 2.792 -0.337 14.355 1.00 86.56 92 VAL A C 1
ATOM 761 O O . VAL A 1 92 ? 2.088 -0.894 15.197 1.00 86.56 92 VAL A O 1
ATOM 764 N N . GLU A 1 93 ? 2.814 0.980 14.196 1.00 87.50 93 GLU A N 1
ATOM 765 C CA . GLU A 1 93 ? 1.834 1.865 14.815 1.00 87.50 93 GLU A CA 1
ATOM 766 C C . GLU A 1 93 ? 0.722 2.174 13.809 1.00 87.50 93 GLU A C 1
ATOM 768 O O . GLU A 1 93 ? 1.009 2.513 12.662 1.00 87.50 93 GLU A O 1
ATOM 773 N N . LEU A 1 94 ? -0.539 1.999 14.219 1.00 89.25 94 LEU A N 1
ATOM 774 C CA . LEU A 1 94 ? -1.715 2.224 13.376 1.00 89.25 94 LEU A CA 1
ATOM 775 C C . LEU A 1 94 ? -2.395 3.539 13.757 1.00 89.25 94 LEU A C 1
ATOM 777 O O . LEU A 1 94 ? -2.651 3.790 14.935 1.00 89.25 94 LEU A O 1
ATOM 781 N N . PHE A 1 95 ? -2.744 4.332 12.752 1.00 89.12 95 PHE A N 1
ATOM 782 C CA . PHE A 1 95 ? -3.315 5.663 12.892 1.00 89.12 95 PHE A CA 1
ATOM 783 C C . PHE A 1 95 ? -4.67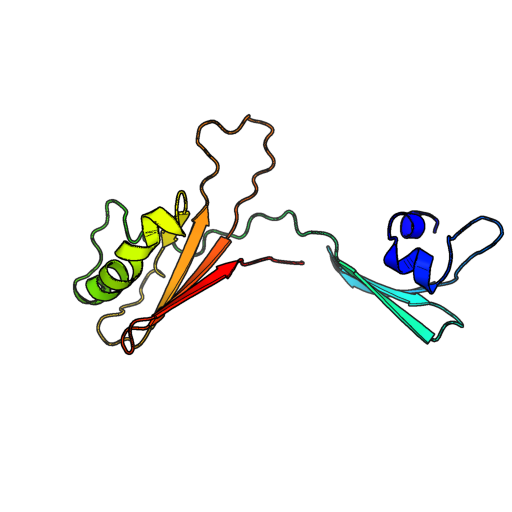4 5.756 12.195 1.00 89.12 95 PHE A C 1
ATOM 785 O O . PHE A 1 95 ? -4.856 5.241 11.089 1.00 89.12 95 PHE A O 1
ATOM 792 N N . LEU A 1 96 ? -5.616 6.441 12.838 1.00 89.44 96 LEU A N 1
ATOM 793 C CA . LEU A 1 96 ? -6.923 6.794 12.287 1.00 89.44 96 LEU A CA 1
ATOM 794 C C . LEU A 1 96 ? -6.886 8.196 11.658 1.00 89.44 96 LEU A C 1
ATOM 796 O O . LEU A 1 96 ? -6.200 9.075 12.186 1.00 89.44 96 LEU A O 1
ATOM 800 N N . PRO A 1 97 ? -7.678 8.455 10.604 1.00 88.31 97 PRO A N 1
ATOM 801 C CA . PRO A 1 97 ? -7.795 9.785 10.024 1.00 88.31 97 PRO A CA 1
ATOM 802 C C . PRO A 1 97 ? -8.376 10.792 11.014 1.00 88.31 97 PRO A C 1
ATOM 804 O O . PRO A 1 97 ? -9.355 10.530 11.726 1.00 88.31 97 PRO A O 1
ATOM 807 N N . ASP A 1 98 ? -7.786 11.982 11.031 1.00 84.62 98 ASP A N 1
ATOM 808 C CA . ASP A 1 98 ? -8.219 13.083 11.879 1.00 84.62 98 ASP A CA 1
ATOM 809 C C . ASP A 1 98 ? -9.574 13.645 11.418 1.00 84.62 98 ASP A C 1
ATOM 811 O O . ASP A 1 98 ? -9.875 13.720 10.230 1.00 84.62 98 ASP A O 1
ATOM 815 N N . GLY A 1 99 ? -10.439 13.989 12.378 1.00 83.25 99 GLY A N 1
ATOM 816 C CA . GLY A 1 99 ? -11.761 14.573 12.103 1.00 83.25 99 GLY A CA 1
ATOM 817 C C . GLY A 1 99 ? -12.857 13.604 11.630 1.00 83.25 99 GLY A C 1
ATOM 818 O O . GLY A 1 99 ? -14.006 14.021 11.535 1.00 83.25 99 GLY A O 1
ATOM 819 N N . VAL A 1 100 ? -12.554 12.323 11.400 1.00 86.56 100 VAL A N 1
ATOM 820 C CA . VAL A 1 100 ? -13.551 11.319 10.977 1.00 86.56 100 VAL A CA 1
ATOM 821 C C . VAL A 1 100 ? -14.178 10.616 12.185 1.00 86.56 100 VAL A C 1
ATOM 823 O O . VAL A 1 100 ? -13.476 10.285 13.144 1.00 86.56 100 VAL A O 1
ATOM 826 N N . ASP A 1 101 ? -15.494 10.393 12.138 1.00 86.19 101 ASP A N 1
ATOM 827 C CA . ASP A 1 101 ? -16.244 9.552 13.078 1.00 86.19 101 ASP A CA 1
ATOM 828 C C . ASP A 1 101 ? -16.609 8.212 12.419 1.00 86.19 101 ASP A C 1
ATOM 830 O O . ASP A 1 101 ? -17.147 8.175 11.313 1.00 86.19 101 ASP A O 1
ATOM 834 N N . PHE A 1 102 ? -16.319 7.108 13.109 1.00 91.06 102 PHE A N 1
ATOM 835 C CA . PHE A 1 102 ? -16.573 5.744 12.639 1.00 91.06 102 PHE A CA 1
ATOM 836 C C . PHE A 1 102 ? -17.752 5.058 13.341 1.00 91.06 102 PHE A C 1
ATOM 838 O O . PHE A 1 102 ? -18.001 3.873 13.101 1.00 91.06 102 PHE A O 1
ATOM 845 N N . THR A 1 103 ? -18.513 5.781 14.171 1.00 90.12 103 THR A N 1
ATOM 846 C CA . THR A 1 103 ? -19.617 5.223 14.972 1.00 90.12 103 THR A CA 1
ATOM 847 C C . THR A 1 103 ? -20.641 4.455 14.133 1.00 90.12 103 THR A C 1
ATOM 849 O O . THR A 1 103 ? -21.071 3.372 14.538 1.00 90.12 103 THR A O 1
ATOM 852 N N . GLY A 1 104 ? -20.994 4.961 12.947 1.00 90.50 104 GLY A N 1
ATOM 853 C CA . GLY A 1 104 ? -21.931 4.331 12.004 1.00 90.50 104 GLY A CA 1
ATOM 854 C C . GLY A 1 104 ? -21.274 3.692 10.776 1.00 90.50 104 GLY A C 1
ATOM 855 O O . GLY A 1 104 ? -21.976 3.181 9.907 1.00 90.50 104 GLY A O 1
ATOM 856 N N . SER A 1 105 ? -19.945 3.724 10.680 1.00 93.88 105 SER A N 1
ATOM 857 C CA . SER A 1 105 ? -19.245 3.325 9.458 1.00 93.88 105 SER A CA 1
ATOM 858 C C . SER A 1 105 ? -19.185 1.798 9.310 1.00 93.88 105 SER A C 1
ATOM 860 O O . SER A 1 105 ? -18.989 1.093 10.309 1.00 93.88 105 SER A O 1
ATOM 862 N N . PRO A 1 106 ? -19.335 1.266 8.079 1.00 95.19 106 PRO A N 1
ATOM 863 C CA . PRO A 1 106 ? -19.213 -0.169 7.808 1.00 95.19 106 PRO A CA 1
ATOM 864 C C . PRO A 1 106 ? -17.752 -0.636 7.765 1.00 95.19 106 PRO A C 1
ATOM 866 O O . PRO A 1 106 ? -17.478 -1.825 7.921 1.00 95.19 106 PRO A O 1
ATOM 869 N N . ALA A 1 107 ? -16.821 0.293 7.549 1.00 95.94 107 ALA A N 1
ATOM 870 C CA . ALA A 1 107 ? -15.394 0.039 7.516 1.00 95.94 107 ALA A CA 1
ATOM 871 C C . ALA A 1 107 ? -14.606 1.260 8.013 1.00 95.94 107 ALA A C 1
ATOM 873 O O . ALA A 1 107 ? -15.125 2.380 8.038 1.00 95.94 107 ALA A O 1
ATOM 874 N N . ALA A 1 108 ? -13.351 1.033 8.385 1.00 94.19 108 ALA A N 1
ATOM 875 C CA . ALA A 1 108 ? -12.375 2.062 8.710 1.00 94.19 108 ALA A CA 1
ATOM 876 C C . ALA A 1 108 ? -11.084 1.812 7.927 1.00 94.19 108 ALA A C 1
ATOM 878 O O . ALA A 1 108 ? -10.660 0.665 7.793 1.00 94.19 108 ALA A O 1
ATOM 879 N N . ILE A 1 109 ? -10.471 2.882 7.424 1.00 93.00 109 ILE A N 1
ATOM 880 C CA . ILE A 1 109 ? -9.173 2.841 6.744 1.00 93.00 109 ILE A CA 1
ATOM 881 C C . ILE A 1 109 ? -8.157 3.483 7.680 1.00 93.00 109 ILE A C 1
ATOM 883 O O . ILE A 1 109 ? -8.366 4.596 8.165 1.00 93.00 109 ILE A O 1
ATOM 887 N N . LEU A 1 110 ? -7.088 2.752 7.963 1.00 91.62 110 LEU A N 1
ATOM 888 C CA . LEU A 1 110 ? -6.014 3.142 8.857 1.00 91.62 110 LEU A CA 1
ATOM 889 C C . LEU A 1 110 ? -4.699 3.169 8.098 1.00 91.62 110 LEU A C 1
ATOM 891 O O . LEU A 1 110 ? -4.481 2.376 7.180 1.00 91.62 110 LEU A O 1
ATOM 895 N N . HIS A 1 111 ? -3.794 4.030 8.546 1.00 89.94 111 HIS A N 1
ATOM 896 C CA . HIS A 1 111 ? -2.412 4.021 8.085 1.00 89.94 111 HIS A CA 1
ATOM 897 C C . HIS A 1 111 ? -1.527 3.373 9.133 1.00 89.94 111 HIS A C 1
ATOM 899 O O . HIS A 1 111 ? -1.575 3.732 10.304 1.00 89.94 111 HIS A O 1
ATOM 905 N N . GLY A 1 112 ? -0.720 2.412 8.708 1.00 87.81 112 GLY A N 1
ATOM 906 C CA . GLY A 1 112 ? 0.314 1.807 9.522 1.00 87.81 112 GLY A CA 1
ATOM 907 C C . GLY A 1 112 ? 1.680 2.362 9.170 1.00 87.81 112 GLY A C 1
ATOM 908 O O . GLY A 1 112 ? 2.044 2.422 7.998 1.00 87.81 112 GLY A O 1
ATOM 909 N N . GLN A 1 113 ? 2.457 2.712 10.185 1.00 83.75 113 GLN A N 1
ATOM 910 C CA . GLN A 1 113 ? 3.852 3.091 10.025 1.00 83.75 113 GLN A CA 1
ATOM 911 C C . GLN A 1 113 ? 4.721 2.132 10.835 1.00 83.75 113 GLN A C 1
ATOM 913 O O . GLN A 1 113 ? 4.561 2.009 12.051 1.00 83.75 113 GLN A O 1
ATOM 918 N N . MET A 1 114 ? 5.653 1.441 10.172 1.00 77.31 114 MET A N 1
ATOM 919 C CA . MET A 1 114 ? 6.719 0.747 10.895 1.00 77.31 114 MET A CA 1
ATOM 920 C C . MET A 1 114 ? 7.700 1.785 11.428 1.00 77.31 114 MET A C 1
ATOM 922 O O . MET A 1 114 ? 8.364 2.474 10.648 1.00 77.31 114 MET A O 1
ATOM 926 N N . GLN A 1 115 ? 7.814 1.889 12.751 1.00 65.88 115 GLN A N 1
ATOM 927 C CA . GLN A 1 115 ? 8.911 2.646 13.339 1.00 65.88 115 GLN A CA 1
ATOM 928 C C . GLN A 1 115 ? 10.202 1.854 13.115 1.00 65.88 115 GLN A C 1
ATOM 930 O O . GLN A 1 115 ? 10.279 0.665 13.440 1.00 65.88 115 GLN A O 1
ATOM 935 N N . ASN A 1 116 ? 11.236 2.502 12.574 1.00 55.34 116 ASN A N 1
ATOM 936 C CA . ASN A 1 116 ? 12.573 1.922 12.623 1.00 55.34 116 ASN A CA 1
ATOM 937 C C . ASN A 1 116 ? 12.914 1.666 14.092 1.00 55.34 116 ASN A C 1
ATOM 939 O O . ASN A 1 116 ? 12.653 2.513 14.949 1.00 55.34 116 ASN A O 1
ATOM 943 N N . SER A 1 117 ? 13.469 0.487 14.382 1.00 51.28 117 SER A N 1
ATOM 944 C CA . SER A 1 117 ? 13.938 0.149 15.726 1.00 51.28 117 SER A CA 1
ATOM 945 C C . SER A 1 117 ? 14.720 1.331 16.301 1.00 51.28 117 SER A C 1
ATOM 947 O O . SER A 1 117 ? 15.596 1.866 15.623 1.00 51.28 117 SER A O 1
ATOM 949 N N . LYS A 1 118 ? 14.444 1.726 17.552 1.00 49.38 118 LYS A N 1
ATOM 950 C CA . LYS A 1 118 ? 15.183 2.797 18.252 1.00 49.38 118 LYS A CA 1
ATOM 951 C C . LYS A 1 118 ? 16.704 2.544 18.314 1.00 49.38 118 LYS A C 1
ATOM 953 O O . LYS A 1 118 ? 17.452 3.452 18.648 1.00 49.38 118 LYS A O 1
ATOM 958 N N . ASN A 1 119 ? 17.145 1.333 17.956 1.00 49.38 119 ASN A N 1
ATOM 959 C CA . ASN A 1 119 ? 18.540 0.905 17.868 1.00 49.38 119 ASN A CA 1
ATOM 960 C C . ASN A 1 119 ? 19.075 0.833 16.423 1.00 49.38 119 ASN A C 1
ATOM 962 O O . ASN A 1 119 ? 20.121 0.224 16.193 1.00 49.38 119 ASN A O 1
ATOM 966 N N . ALA A 1 120 ? 18.361 1.371 15.430 1.00 52.41 120 ALA A N 1
ATOM 967 C CA . ALA A 1 120 ? 18.857 1.416 14.062 1.00 52.41 120 ALA A CA 1
ATOM 968 C C . ALA A 1 120 ? 20.127 2.289 14.010 1.00 52.41 120 ALA A C 1
ATOM 970 O O . ALA A 1 120 ? 20.133 3.386 14.574 1.00 52.41 120 ALA A O 1
ATOM 971 N 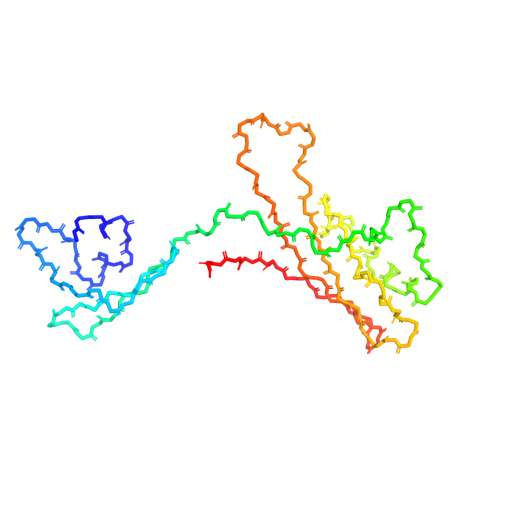N . PRO A 1 121 ? 21.218 1.819 13.377 1.00 53.53 121 PRO A N 1
ATOM 972 C CA . PRO A 1 121 ? 22.437 2.609 13.255 1.00 53.53 121 PRO A CA 1
ATOM 973 C C . PRO A 1 121 ? 22.126 3.935 12.551 1.00 53.53 121 PRO A C 1
ATOM 975 O O . PRO A 1 121 ? 21.289 3.969 11.656 1.00 53.53 121 PRO A O 1
ATOM 978 N N . ALA A 1 122 ? 22.817 5.019 12.918 1.00 54.16 122 ALA A N 1
ATOM 979 C CA . ALA A 1 122 ? 22.562 6.373 12.398 1.00 54.16 122 ALA A CA 1
ATOM 980 C C . ALA A 1 122 ? 22.627 6.494 10.857 1.00 54.16 122 ALA A C 1
ATOM 982 O O . ALA A 1 122 ? 22.099 7.444 10.292 1.00 54.16 122 ALA A O 1
ATOM 983 N N . ASN A 1 123 ? 23.238 5.510 10.188 1.00 55.06 123 ASN A N 1
ATOM 984 C CA . ASN A 1 123 ? 23.355 5.415 8.731 1.00 55.06 123 ASN A CA 1
ATOM 985 C C . ASN A 1 123 ? 22.353 4.430 8.097 1.00 55.06 123 ASN A C 1
ATOM 987 O O . ASN A 1 123 ? 22.473 4.109 6.916 1.00 55.06 123 ASN A O 1
ATOM 991 N N . ALA A 1 124 ? 21.402 3.891 8.865 1.00 50.34 124 ALA A N 1
ATOM 992 C CA . ALA A 1 124 ? 20.341 3.062 8.317 1.00 50.34 124 ALA A CA 1
ATOM 993 C C . ALA A 1 124 ? 19.450 3.936 7.435 1.00 50.34 124 ALA A C 1
ATOM 995 O O . ALA A 1 124 ? 18.836 4.890 7.910 1.00 50.34 124 ALA A O 1
ATOM 996 N N . ILE A 1 125 ? 19.381 3.596 6.148 1.00 48.81 125 ILE A N 1
ATOM 997 C CA . ILE A 1 125 ? 18.423 4.205 5.228 1.00 48.81 125 ILE A CA 1
ATOM 998 C C . ILE A 1 125 ? 17.033 3.983 5.837 1.00 48.81 125 ILE A C 1
ATOM 1000 O O . ILE A 1 125 ? 16.682 2.826 6.098 1.00 48.81 125 ILE A O 1
ATOM 1004 N N . PRO A 1 126 ? 16.254 5.043 6.116 1.00 51.22 126 PRO A N 1
ATOM 1005 C CA . PRO A 1 126 ? 14.954 4.878 6.731 1.00 51.22 126 PRO A CA 1
ATOM 1006 C C . PRO A 1 126 ? 14.024 4.144 5.765 1.00 51.22 126 PRO A C 1
ATOM 1008 O O . PRO A 1 126 ? 13.452 4.735 4.859 1.00 51.22 126 PRO A O 1
ATOM 1011 N N . SER A 1 127 ? 13.855 2.838 5.961 1.00 53.25 127 SER A N 1
ATOM 1012 C CA . SER A 1 127 ? 12.837 2.065 5.258 1.00 53.25 127 SER A CA 1
ATOM 1013 C C . SER A 1 127 ? 11.526 2.178 6.031 1.00 53.25 127 SER A C 1
ATOM 1015 O O . SER A 1 127 ? 11.111 1.237 6.711 1.00 53.25 127 SER A O 1
ATOM 1017 N N . SER A 1 128 ? 10.881 3.344 5.993 1.00 61.62 128 SER A N 1
ATOM 1018 C CA . SER A 1 128 ? 9.525 3.455 6.528 1.00 61.62 128 SER A CA 1
ATOM 1019 C C . SER A 1 128 ? 8.597 2.645 5.625 1.00 61.62 128 SER A C 1
ATOM 1021 O O . SER A 1 128 ? 8.222 3.090 4.542 1.00 61.62 128 SER A O 1
ATOM 1023 N N . LYS A 1 129 ? 8.247 1.428 6.038 1.00 72.75 129 LYS A N 1
ATOM 1024 C CA . LYS A 1 129 ? 7.167 0.692 5.383 1.00 72.75 129 LYS A CA 1
ATOM 1025 C C . LYS A 1 129 ? 5.850 1.305 5.830 1.00 72.75 129 LYS A C 1
ATOM 1027 O O . LYS A 1 129 ? 5.574 1.359 7.031 1.00 72.75 129 LYS A O 1
ATOM 1032 N N . MET A 1 130 ? 5.078 1.769 4.857 1.00 80.44 130 MET A N 1
ATOM 1033 C CA . MET A 1 130 ? 3.722 2.243 5.070 1.00 80.44 130 MET A CA 1
ATOM 1034 C C . MET A 1 130 ? 2.745 1.113 4.755 1.00 80.44 130 MET A C 1
ATOM 1036 O O . MET A 1 130 ? 2.899 0.395 3.764 1.00 80.44 130 MET A O 1
ATOM 1040 N N . LEU A 1 131 ? 1.759 0.939 5.625 1.00 87.88 131 LEU A N 1
ATOM 1041 C CA . LEU A 1 131 ? 0.663 0.004 5.443 1.00 87.88 131 LEU A CA 1
ATOM 1042 C C . LEU A 1 131 ? -0.637 0.780 5.297 1.00 87.88 131 LEU A C 1
ATOM 1044 O O . LEU A 1 131 ? -0.873 1.735 6.032 1.00 87.88 131 LEU A O 1
ATOM 1048 N N . GLU A 1 132 ? -1.505 0.323 4.411 1.00 90.69 132 GLU A N 1
ATOM 1049 C CA . GLU A 1 132 ? -2.917 0.683 4.442 1.00 90.69 132 GLU A CA 1
ATOM 1050 C C . GLU A 1 132 ? -3.681 -0.498 5.035 1.00 90.69 132 GLU A C 1
ATOM 1052 O O . GLU A 1 132 ? -3.519 -1.637 4.590 1.00 90.69 132 GLU A O 1
ATOM 1057 N N . VAL A 1 133 ? -4.475 -0.250 6.074 1.00 92.75 133 VAL A N 1
ATOM 1058 C CA . VAL A 1 133 ? -5.224 -1.288 6.784 1.00 92.75 133 VAL A CA 1
ATOM 1059 C C . VAL A 1 133 ? -6.705 -0.955 6.741 1.00 92.75 133 VAL A C 1
ATOM 1061 O O . VAL A 1 133 ? -7.137 0.053 7.289 1.00 92.75 133 VAL A O 1
ATOM 1064 N N . VAL A 1 134 ? -7.492 -1.822 6.113 1.00 95.19 134 VAL A N 1
ATOM 1065 C CA . VAL A 1 134 ? -8.946 -1.687 6.017 1.00 95.19 134 VAL A CA 1
ATOM 1066 C C . VAL A 1 134 ? -9.594 -2.675 6.974 1.00 95.19 134 VAL A C 1
ATOM 1068 O O . VAL A 1 134 ? -9.404 -3.885 6.854 1.00 95.19 134 VAL A O 1
ATOM 1071 N N . VAL A 1 135 ? -10.368 -2.163 7.925 1.00 95.81 135 VAL A N 1
ATOM 1072 C CA . VAL A 1 135 ? -11.081 -2.960 8.927 1.00 95.81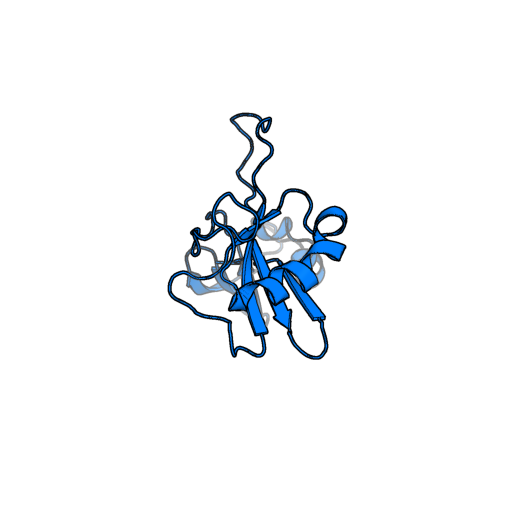 135 VAL A CA 1
ATOM 1073 C C . VAL A 1 135 ? -12.566 -2.903 8.613 1.00 95.81 135 VAL A C 1
ATOM 1075 O O . VAL A 1 135 ? -13.160 -1.828 8.627 1.00 95.81 135 VAL A O 1
ATOM 1078 N N . PHE A 1 136 ? -13.167 -4.052 8.330 1.00 96.56 136 PHE A N 1
ATOM 1079 C CA . PHE A 1 136 ? -14.595 -4.203 8.074 1.00 96.56 136 PHE A CA 1
ATOM 1080 C C . PHE A 1 136 ? -15.323 -4.576 9.354 1.00 96.56 136 PHE A C 1
ATOM 1082 O O . PHE A 1 136 ? -14.873 -5.434 10.116 1.00 96.56 136 PHE A O 1
ATOM 1089 N N . ARG A 1 137 ? -16.475 -3.943 9.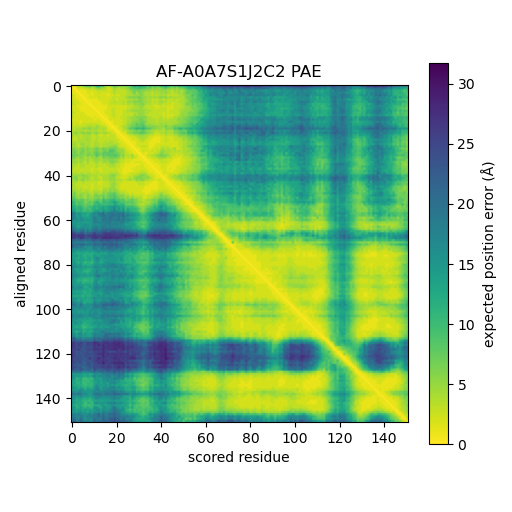566 1.00 94.81 137 ARG A N 1
ATOM 1090 C CA . ARG A 1 137 ? -17.289 -4.145 10.761 1.00 94.81 137 ARG A CA 1
ATOM 1091 C C . ARG A 1 137 ? -18.119 -5.419 10.683 1.00 94.81 137 ARG A C 1
ATOM 1093 O O . ARG A 1 137 ? -18.210 -6.146 11.667 1.00 94.81 137 ARG A O 1
ATOM 1100 N N . GLN A 1 138 ? -18.760 -5.669 9.539 1.00 93.56 138 GLN A N 1
ATOM 1101 C CA . GLN A 1 138 ? -19.604 -6.845 9.312 1.00 93.56 138 GLN A CA 1
ATOM 1102 C C . GLN A 1 138 ? -19.566 -7.292 7.833 1.00 93.56 138 GLN A C 1
ATOM 1104 O O . GLN A 1 138 ? -19.953 -6.506 6.968 1.00 93.56 138 GLN A O 1
ATOM 1109 N N . PRO A 1 139 ? -19.152 -8.542 7.536 1.00 93.19 139 PRO A N 1
ATOM 1110 C CA . PRO A 1 139 ? -18.522 -9.477 8.470 1.00 93.19 139 PRO A CA 1
ATOM 1111 C C . PRO A 1 139 ? -17.171 -8.932 8.987 1.00 93.19 139 PRO A C 1
ATOM 1113 O O . PRO A 1 139 ? -16.509 -8.185 8.264 1.00 93.19 139 PRO A O 1
ATOM 1116 N N . PRO A 1 140 ? -16.759 -9.286 10.219 1.00 92.88 140 PRO A N 1
ATOM 1117 C CA . PRO A 1 140 ? -15.448 -8.927 10.756 1.00 92.88 140 PRO A CA 1
ATOM 1118 C C . PRO A 1 140 ? -14.307 -9.368 9.833 1.00 92.88 140 PRO A C 1
ATOM 1120 O O . PRO A 1 140 ? -14.086 -10.566 9.649 1.00 92.88 140 PRO A O 1
ATOM 1123 N N . ALA A 1 141 ? -13.575 -8.414 9.256 1.00 94.50 141 ALA A N 1
ATOM 1124 C CA . ALA A 1 141 ? -12.423 -8.701 8.402 1.00 94.50 141 ALA A CA 1
ATOM 1125 C C . ALA A 1 141 ? -11.379 -7.581 8.467 1.00 94.50 141 ALA A C 1
ATOM 1127 O O . ALA A 1 141 ? -11.711 -6.417 8.677 1.00 94.50 141 ALA A O 1
ATOM 1128 N N . VAL A 1 142 ? -10.111 -7.938 8.261 1.00 95.25 142 VAL A N 1
ATOM 1129 C CA . VAL A 1 142 ? -8.986 -6.998 8.213 1.00 95.25 142 VAL A CA 1
ATOM 1130 C C . VAL A 1 142 ? -8.185 -7.274 6.951 1.00 95.25 142 VAL A C 1
ATOM 1132 O O . VAL A 1 142 ? -7.683 -8.383 6.767 1.00 95.25 142 VAL A O 1
ATOM 1135 N N . HIS A 1 143 ? -8.049 -6.270 6.092 1.00 94.75 143 HIS A N 1
ATOM 1136 C CA . HIS A 1 143 ? -7.149 -6.298 4.943 1.00 94.75 143 HIS A CA 1
ATOM 1137 C C . HIS A 1 143 ? -5.970 -5.370 5.215 1.00 94.75 143 HIS A C 1
ATOM 1139 O O . HIS A 1 143 ? -6.162 -4.268 5.719 1.00 94.75 143 HIS A O 1
ATOM 1145 N N . ALA A 1 144 ? -4.759 -5.810 4.885 1.00 91.50 144 ALA A N 1
ATOM 1146 C CA . ALA A 1 144 ? -3.549 -5.017 5.044 1.00 91.50 144 ALA A CA 1
ATOM 1147 C C . ALA A 1 144 ? -2.742 -5.040 3.748 1.00 91.50 144 ALA A C 1
ATOM 1149 O O . ALA A 1 144 ? -2.457 -6.110 3.206 1.00 91.50 144 ALA A O 1
ATOM 1150 N N . PHE A 1 145 ? -2.363 -3.861 3.276 1.00 88.69 145 PHE A N 1
ATOM 1151 C CA . PHE A 1 145 ? -1.643 -3.663 2.028 1.00 88.69 145 PHE A CA 1
ATOM 1152 C C . PHE A 1 145 ? -0.326 -2.949 2.308 1.00 88.69 145 PHE A C 1
ATOM 1154 O O . PHE A 1 145 ? -0.299 -1.959 3.035 1.00 88.69 145 PHE A O 1
ATOM 1161 N N . ASN A 1 146 ? 0.767 -3.435 1.718 1.00 85.06 146 ASN A N 1
ATOM 1162 C CA . ASN A 1 146 ? 2.008 -2.667 1.676 1.00 85.06 146 ASN A CA 1
ATOM 1163 C C . ASN A 1 146 ? 1.832 -1.540 0.664 1.00 85.06 146 ASN A C 1
ATOM 1165 O O . ASN A 1 146 ? 1.639 -1.814 -0.521 1.00 85.06 146 ASN A O 1
ATOM 1169 N N . VAL A 1 147 ? 1.931 -0.296 1.120 1.00 77.88 147 VAL A N 1
ATOM 1170 C CA . VAL A 1 147 ? 1.950 0.847 0.214 1.00 77.88 147 VAL A CA 1
ATOM 1171 C C . VAL A 1 147 ? 3.378 0.997 -0.291 1.00 77.88 147 VAL A C 1
ATOM 1173 O O . VAL A 1 147 ? 4.279 1.390 0.450 1.00 77.88 147 VAL A O 1
ATOM 1176 N N . VAL A 1 148 ? 3.585 0.609 -1.547 1.00 68.69 148 VAL A N 1
ATOM 1177 C CA . VAL A 1 148 ? 4.843 0.803 -2.269 1.00 68.69 148 VAL A CA 1
ATOM 1178 C C . VAL A 1 148 ? 4.600 1.891 -3.306 1.00 68.69 148 VAL A C 1
ATOM 1180 O O . VAL A 1 148 ? 3.848 1.682 -4.255 1.00 68.69 148 VAL A O 1
ATOM 1183 N N . GLU A 1 149 ? 5.202 3.060 -3.102 1.00 59.91 149 GLU A N 1
ATOM 1184 C CA . GLU A 1 149 ? 5.207 4.132 -4.095 1.00 59.91 149 GLU A CA 1
ATOM 1185 C C . GLU A 1 149 ? 6.332 3.849 -5.099 1.00 59.91 149 GLU A C 1
ATOM 1187 O O . GLU A 1 149 ? 7.467 3.572 -4.712 1.00 59.91 149 GLU A O 1
ATOM 1192 N N . TYR A 1 150 ? 6.012 3.858 -6.393 1.00 54.53 150 TYR A N 1
ATOM 1193 C CA . TYR A 1 150 ? 6.997 3.672 -7.465 1.00 54.53 150 TYR A CA 1
ATOM 1194 C C . TYR A 1 150 ? 7.369 4.993 -8.160 1.00 54.53 150 TYR A C 1
ATOM 1196 O O . TYR A 1 150 ? 8.079 4.965 -9.162 1.00 54.53 150 TYR A O 1
ATOM 1204 N N . GLY A 1 151 ? 6.965 6.143 -7.604 1.00 47.84 151 GLY A N 1
ATOM 1205 C CA . GLY A 1 151 ? 7.269 7.476 -8.133 1.00 47.84 151 GLY A CA 1
ATOM 1206 C C . GLY A 1 151 ? 6.049 8.289 -8.528 1.00 47.84 151 GLY A C 1
ATOM 1207 O O . GLY A 1 151 ? 5.135 7.708 -9.150 1.00 47.84 151 GLY A O 1
#

Solvent-accessible surface area (backbone atoms only — not comparable to full-atom values): 9278 Å² total; per-residue (Å²): 110,60,75,54,52,80,37,64,72,50,27,73,76,74,48,63,51,45,100,90,39,79,76,55,67,44,82,76,46,76,55,101,31,37,37,33,35,35,35,61,98,66,87,46,73,45,80,46,70,42,84,50,82,76,76,80,78,85,86,44,80,45,38,59,85,49,94,52,78,64,53,83,49,40,49,65,57,52,66,71,43,56,85,41,35,77,80,78,38,66,66,44,50,46,16,34,58,77,95,67,82,47,63,86,49,64,56,49,68,29,44,30,40,36,62,74,59,96,80,59,59,96,80,56,76,82,76,68,50,36,29,43,34,39,39,35,63,76,74,79,45,77,48,77,40,80,60,79,70,58,103

Foldseek 3Di:
DQVCVVPPVCCVVQNGDDPVRHWDWDWPDDDPFWTWIHTPPPRDIDIGGHFDLDDPDPQFDAWPPDPDDDDPLCVLVCVLCVVCCVPPVVQKTKGFHPPDGNNPPQKGKIKIWRDDPPPPPPPPSPPTFIKIWMAGNPPTDIDIDTDGDRD

pLDDT: mean 82.89, std 12.63, range [47.84, 96.56]

Radius of gyration: 22.49 Å; Cα contacts (8 Å, |Δi|>4): 233; chains: 1; bounding box: 52×27×60 Å

Organism: NCBI:txid73025